Protein AF-A0A9P8J3P3-F1 (afdb_monomer_lite)

Foldseek 3Di:
DDDPADDDPPRVVVVVVVVVVVQCVDPVSVCVVVLVCQVPPPCNVDPDDDDDDDDDDDDDDDPPPD

Structure (mmCIF, N/CA/C/O backbone):
data_AF-A0A9P8J3P3-F1
#
_entry.id   AF-A0A9P8J3P3-F1
#
loop_
_atom_site.group_PDB
_atom_site.id
_atom_site.type_symbol
_atom_site.label_atom_id
_atom_site.label_alt_id
_atom_site.label_comp_id
_atom_site.label_asym_id
_atom_site.label_entity_id
_atom_site.label_seq_id
_atom_site.pdbx_PDB_ins_code
_atom_site.Cartn_x
_atom_site.Cartn_y
_atom_site.Cartn_z
_atom_site.occupancy
_atom_site.B_iso_or_equiv
_atom_site.auth_seq_id
_atom_site.auth_comp_id
_atom_site.auth_asym_id
_atom_site.auth_atom_id
_atom_site.pdbx_PDB_model_num
ATOM 1 N N . MET A 1 1 ? 20.026 18.092 -22.868 1.00 54.31 1 MET A N 1
ATOM 2 C CA . MET A 1 1 ? 19.996 16.793 -22.153 1.00 54.31 1 MET A CA 1
ATOM 3 C C . MET A 1 1 ? 19.897 15.660 -23.166 1.00 54.31 1 MET A C 1
ATOM 5 O O . MET A 1 1 ? 19.031 15.714 -24.030 1.00 54.31 1 MET A O 1
ATOM 9 N N . GLY A 1 2 ? 20.810 14.685 -23.114 1.00 66.88 2 GLY A N 1
ATOM 10 C CA . GLY A 1 2 ? 20.858 13.569 -24.069 1.00 66.88 2 GLY A CA 1
ATOM 11 C C . GLY A 1 2 ? 19.687 12.586 -23.926 1.00 66.88 2 GLY A C 1
ATOM 12 O O . GLY A 1 2 ? 18.974 12.583 -22.923 1.00 66.88 2 GLY A O 1
ATOM 13 N N . LYS A 1 3 ? 19.482 11.728 -24.937 1.00 74.94 3 LYS A N 1
ATOM 14 C CA . LYS A 1 3 ? 18.454 10.669 -24.920 1.00 74.94 3 LYS A CA 1
ATOM 15 C C . LYS A 1 3 ? 18.690 9.715 -23.732 1.00 74.94 3 LYS A C 1
ATOM 17 O O . LYS A 1 3 ? 19.527 8.828 -23.813 1.00 74.94 3 LYS A O 1
ATOM 22 N N . GLY A 1 4 ? 17.907 9.852 -22.657 1.00 83.81 4 GLY A N 1
ATOM 23 C CA . GLY A 1 4 ? 18.045 9.052 -21.425 1.00 83.81 4 GLY A CA 1
ATOM 24 C C . GLY A 1 4 ? 17.569 7.589 -21.492 1.00 83.81 4 GLY A C 1
ATOM 25 O O . GLY A 1 4 ? 17.727 6.857 -20.521 1.00 83.81 4 GLY A O 1
ATOM 26 N N . LYS A 1 5 ? 16.971 7.137 -22.604 1.00 89.44 5 LYS A N 1
ATOM 27 C CA . LYS A 1 5 ? 16.542 5.739 -22.810 1.00 89.44 5 LYS A CA 1
ATOM 28 C C . LYS A 1 5 ? 17.002 5.233 -24.180 1.00 89.44 5 LYS A C 1
ATOM 30 O O . LYS A 1 5 ? 16.949 6.010 -25.141 1.00 89.44 5 LYS A O 1
ATOM 35 N N . PRO A 1 6 ? 17.400 3.952 -24.301 1.00 93.50 6 PRO A N 1
ATOM 36 C CA . PRO A 1 6 ? 17.786 3.376 -25.584 1.00 93.50 6 PRO A CA 1
ATOM 37 C C . PRO A 1 6 ? 16.581 3.303 -26.532 1.00 93.50 6 PRO A C 1
ATOM 39 O O . PRO A 1 6 ? 15.456 3.061 -26.099 1.00 93.50 6 PRO A O 1
ATOM 42 N N . ARG A 1 7 ? 16.818 3.519 -27.831 1.00 91.81 7 ARG A N 1
ATOM 43 C CA . ARG A 1 7 ? 15.782 3.509 -28.887 1.00 91.81 7 ARG A CA 1
ATOM 44 C C . ARG A 1 7 ? 16.089 2.547 -30.042 1.00 91.81 7 ARG A C 1
ATOM 46 O O . ARG A 1 7 ? 15.479 2.651 -31.095 1.00 91.81 7 ARG A O 1
ATOM 53 N N . GLY A 1 8 ? 17.068 1.662 -29.862 1.00 93.19 8 GLY A N 1
ATOM 54 C CA . GLY A 1 8 ? 17.443 0.673 -30.873 1.00 93.19 8 GLY A CA 1
ATOM 55 C C . GLY A 1 8 ? 16.430 -0.470 -30.968 1.00 93.19 8 GLY A C 1
ATOM 56 O O . GLY A 1 8 ? 15.765 -0.794 -29.984 1.00 93.19 8 GLY A O 1
ATOM 57 N N . LEU A 1 9 ? 16.371 -1.111 -32.137 1.00 93.88 9 LEU A N 1
ATOM 58 C CA . LEU A 1 9 ? 15.452 -2.215 -32.446 1.00 93.88 9 LEU A CA 1
ATOM 59 C C . LEU A 1 9 ? 15.601 -3.402 -31.468 1.00 93.88 9 LEU A C 1
ATOM 61 O O . LEU A 1 9 ? 14.609 -3.978 -31.038 1.00 93.88 9 LEU A O 1
ATOM 65 N N . ASN A 1 10 ? 16.824 -3.672 -30.994 1.00 95.00 10 ASN A N 1
ATOM 66 C CA . ASN A 1 10 ? 17.138 -4.764 -30.059 1.00 95.00 10 ASN A CA 1
ATOM 67 C C . ASN A 1 10 ? 17.220 -4.331 -28.574 1.00 95.00 10 ASN A C 1
ATOM 69 O O . ASN A 1 10 ? 17.821 -5.021 -27.751 1.00 95.00 10 ASN A O 1
ATOM 73 N N . ALA A 1 11 ? 16.635 -3.187 -28.188 1.00 95.50 11 ALA A N 1
ATOM 74 C CA . ALA A 1 11 ? 16.760 -2.628 -26.830 1.00 95.50 11 ALA A CA 1
ATOM 75 C C . ALA A 1 11 ? 15.663 -3.059 -25.828 1.00 95.50 11 ALA A C 1
ATOM 77 O O . ALA A 1 11 ? 15.637 -2.571 -24.691 1.00 95.50 11 ALA A O 1
ATOM 78 N N . ALA A 1 12 ? 14.760 -3.966 -26.215 1.00 95.50 12 ALA A N 1
ATOM 79 C CA . ALA A 1 12 ? 13.564 -4.319 -25.440 1.00 95.50 12 ALA A CA 1
ATOM 80 C C . ALA A 1 12 ? 13.866 -4.747 -23.990 1.00 95.50 12 ALA A C 1
ATOM 82 O O . ALA A 1 12 ? 13.236 -4.250 -23.055 1.00 95.50 12 ALA A O 1
ATOM 83 N N . ARG A 1 13 ? 14.883 -5.597 -23.780 1.00 96.38 13 ARG A N 1
ATOM 84 C CA . ARG A 1 13 ? 15.280 -6.086 -22.444 1.00 96.38 13 ARG A CA 1
ATOM 85 C C . ARG A 1 13 ? 15.631 -4.944 -21.489 1.00 96.38 13 ARG A C 1
ATOM 87 O O . ARG A 1 13 ? 15.177 -4.923 -20.346 1.00 96.38 13 ARG A O 1
ATOM 94 N N . LYS A 1 14 ? 16.417 -3.968 -21.958 1.00 95.31 14 LYS A N 1
ATOM 95 C CA . LYS A 1 14 ? 16.811 -2.814 -21.138 1.00 95.31 14 LYS A CA 1
ATOM 96 C C . LYS A 1 14 ? 15.594 -1.957 -20.796 1.00 95.31 14 LYS A C 1
ATOM 98 O O . LYS A 1 14 ? 15.438 -1.582 -19.639 1.00 95.31 14 LYS A O 1
ATOM 103 N N . LEU A 1 15 ? 14.711 -1.707 -21.765 1.00 95.69 15 LEU A N 1
ATOM 104 C CA . LEU A 1 15 ? 13.485 -0.928 -21.553 1.00 95.69 15 LEU A CA 1
ATOM 105 C C . LEU A 1 15 ? 12.547 -1.579 -20.525 1.00 95.69 15 LEU A C 1
ATOM 107 O O . LEU A 1 15 ? 12.013 -0.881 -19.659 1.00 95.69 15 LEU A O 1
ATOM 111 N N . GLN A 1 16 ? 12.386 -2.904 -20.576 1.00 96.56 16 GLN A N 1
ATOM 112 C CA . GLN A 1 16 ? 11.597 -3.653 -19.594 1.00 96.56 16 GLN A CA 1
ATOM 113 C C . GLN A 1 16 ? 12.192 -3.551 -18.185 1.00 96.56 16 GLN A C 1
ATOM 115 O O . GLN A 1 16 ? 11.468 -3.222 -17.242 1.00 96.56 16 GLN A O 1
ATOM 120 N N . ASN A 1 17 ? 13.504 -3.765 -18.042 1.00 96.56 17 ASN A N 1
ATOM 121 C CA . ASN A 1 17 ? 14.185 -3.666 -16.749 1.00 96.56 17 ASN A CA 1
ATOM 122 C C . ASN A 1 17 ? 14.081 -2.256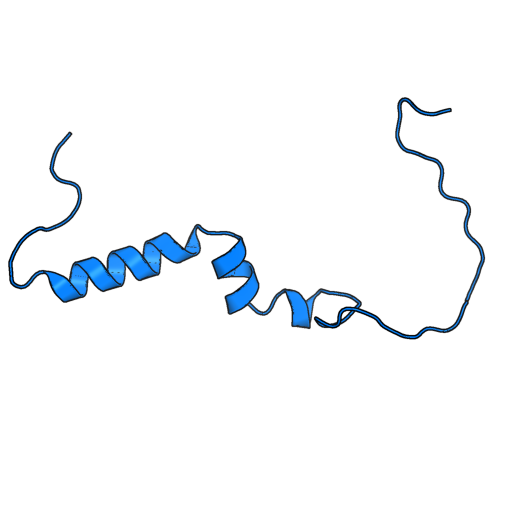 -16.165 1.00 96.56 17 ASN A C 1
ATOM 124 O O . ASN A 1 17 ? 13.656 -2.104 -15.023 1.00 96.56 17 ASN A O 1
ATOM 128 N N . THR A 1 18 ? 14.336 -1.224 -16.972 1.00 95.88 18 THR A N 1
ATOM 129 C CA . THR A 1 18 ? 14.196 0.173 -16.543 1.00 95.88 18 THR A CA 1
ATOM 130 C C . THR A 1 18 ? 12.766 0.498 -16.108 1.00 95.88 18 THR A C 1
ATOM 132 O O . THR A 1 18 ? 12.572 1.192 -15.112 1.00 95.88 18 THR A O 1
ATOM 135 N N . ARG A 1 19 ? 11.736 -0.013 -16.799 1.00 95.81 19 ARG A N 1
ATOM 136 C CA . ARG A 1 19 ? 10.344 0.175 -16.356 1.00 95.81 19 ARG A CA 1
ATOM 137 C C . ARG A 1 19 ? 10.055 -0.574 -15.055 1.00 95.81 19 ARG A C 1
ATOM 139 O O . ARG A 1 19 ? 9.338 -0.044 -14.212 1.00 95.81 19 ARG A O 1
ATOM 146 N N . ARG A 1 20 ? 10.593 -1.783 -14.876 1.00 95.94 20 ARG A N 1
ATOM 147 C CA . ARG A 1 20 ? 10.441 -2.557 -13.636 1.00 95.94 20 ARG A CA 1
ATOM 148 C C . ARG A 1 20 ? 11.090 -1.846 -12.448 1.00 95.94 20 ARG A C 1
ATOM 150 O O . ARG A 1 20 ? 10.441 -1.734 -11.418 1.00 95.94 20 ARG A O 1
ATOM 157 N N . GLU A 1 21 ? 12.309 -1.345 -12.613 1.00 96.19 21 GLU A N 1
ATOM 158 C CA . GLU A 1 21 ? 13.038 -0.567 -11.603 1.00 96.19 21 GLU A CA 1
ATOM 159 C C . GLU A 1 21 ? 12.303 0.737 -11.272 1.00 96.19 21 GLU A C 1
ATOM 161 O O . GLU A 1 21 ? 12.006 0.995 -10.110 1.00 96.19 21 GLU A O 1
ATOM 166 N N . GLY A 1 22 ? 11.895 1.502 -12.290 1.00 95.94 22 GLY A N 1
ATOM 167 C CA . GLY A 1 22 ? 11.168 2.760 -12.094 1.00 95.94 22 GLY A CA 1
ATOM 168 C C . GLY A 1 22 ? 9.801 2.600 -11.417 1.00 95.94 22 GLY A C 1
ATOM 169 O O . GLY A 1 22 ? 9.371 3.502 -10.704 1.00 95.94 22 GLY A O 1
ATOM 170 N N . ARG A 1 23 ? 9.123 1.452 -11.579 1.00 96.94 23 ARG A N 1
ATOM 171 C CA . ARG A 1 23 ? 7.845 1.181 -10.892 1.00 96.94 23 ARG A CA 1
ATOM 172 C C . ARG A 1 23 ? 7.982 1.097 -9.372 1.00 96.94 23 ARG A C 1
ATOM 174 O O . ARG A 1 23 ? 7.002 1.346 -8.685 1.00 96.94 23 ARG A O 1
ATOM 181 N N . TRP A 1 24 ? 9.157 0.780 -8.831 1.00 96.88 24 TRP A N 1
ATOM 182 C CA . TRP A 1 24 ? 9.338 0.690 -7.377 1.00 96.88 24 TRP A CA 1
ATOM 183 C C . TRP A 1 24 ? 9.261 2.038 -6.652 1.00 96.88 24 TRP A C 1
ATOM 185 O O . TRP A 1 24 ? 9.009 2.050 -5.448 1.00 96.88 24 TRP A O 1
ATOM 195 N N . ALA A 1 25 ? 9.440 3.154 -7.366 1.00 96.19 25 ALA A N 1
ATOM 196 C CA . ALA A 1 25 ? 9.251 4.493 -6.813 1.00 96.19 25 ALA A CA 1
ATOM 197 C C . ALA A 1 25 ? 7.766 4.848 -6.603 1.00 96.19 25 ALA A C 1
ATOM 199 O O . ALA A 1 25 ? 7.453 5.734 -5.812 1.00 96.19 25 ALA A O 1
ATOM 200 N N . ASP A 1 26 ? 6.845 4.152 -7.279 1.00 96.75 26 ASP A N 1
ATOM 201 C CA . ASP A 1 26 ? 5.410 4.317 -7.059 1.00 96.75 26 ASP A CA 1
ATOM 202 C C . ASP A 1 26 ? 5.005 3.664 -5.726 1.00 96.75 26 ASP A C 1
ATOM 204 O O . ASP A 1 26 ? 5.105 2.446 -5.530 1.00 96.75 26 ASP A O 1
ATOM 208 N N . LEU A 1 27 ? 4.517 4.496 -4.804 1.00 94.81 27 LEU A N 1
ATOM 209 C CA . LEU A 1 27 ? 4.065 4.100 -3.473 1.00 94.81 27 LEU A CA 1
ATOM 210 C C . LEU A 1 27 ? 2.986 3.009 -3.532 1.00 94.81 27 LEU A C 1
ATOM 212 O O . LEU A 1 27 ? 3.021 2.068 -2.736 1.00 94.81 27 LEU A O 1
ATOM 216 N N . 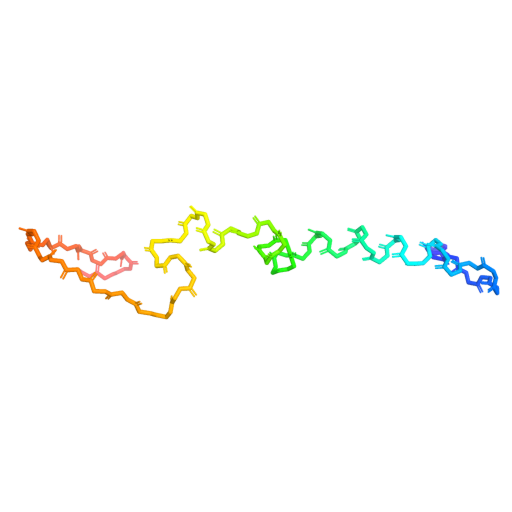ASN A 1 28 ? 2.039 3.111 -4.465 1.00 94.31 28 ASN A N 1
ATOM 217 C CA . ASN A 1 28 ? 0.933 2.162 -4.575 1.00 94.31 28 ASN A CA 1
ATOM 218 C C . ASN A 1 28 ? 1.427 0.811 -5.092 1.00 94.31 28 ASN A C 1
ATOM 220 O O . ASN A 1 28 ? 1.055 -0.239 -4.560 1.00 94.31 28 ASN A O 1
ATOM 224 N N . TYR A 1 29 ? 2.330 0.832 -6.076 1.00 95.94 29 TYR A N 1
ATOM 225 C CA . TYR A 1 29 ? 2.989 -0.373 -6.573 1.00 95.94 29 TYR A CA 1
ATOM 226 C C . TYR A 1 29 ? 3.774 -1.081 -5.460 1.00 95.94 29 TYR A C 1
ATOM 228 O O . TYR A 1 29 ? 3.621 -2.293 -5.273 1.00 95.94 29 TYR A O 1
ATOM 236 N N . LYS A 1 30 ? 4.546 -0.318 -4.675 1.00 95.25 30 LYS A N 1
ATOM 237 C CA . LYS A 1 30 ? 5.321 -0.828 -3.537 1.00 95.25 30 LYS A CA 1
ATOM 238 C C . LYS A 1 30 ? 4.423 -1.419 -2.444 1.00 95.25 30 LYS A C 1
ATOM 240 O O . LYS A 1 30 ? 4.658 -2.551 -2.028 1.00 95.25 30 LYS A O 1
ATOM 245 N N . LYS A 1 31 ? 3.377 -0.702 -2.014 1.00 92.81 31 LYS A N 1
ATOM 246 C CA . LYS A 1 31 ? 2.420 -1.165 -0.986 1.00 92.81 31 LYS A CA 1
ATOM 247 C C . LYS A 1 31 ? 1.734 -2.472 -1.383 1.00 92.81 31 LYS A C 1
ATOM 249 O O . LYS A 1 31 ? 1.611 -3.372 -0.552 1.00 92.81 31 LYS A O 1
ATOM 254 N N . ARG A 1 32 ? 1.320 -2.585 -2.651 1.00 92.31 32 ARG A N 1
ATOM 255 C CA . ARG A 1 32 ? 0.675 -3.791 -3.184 1.00 92.31 32 ARG A CA 1
ATOM 256 C C . ARG A 1 32 ? 1.629 -4.983 -3.199 1.00 92.31 32 ARG A C 1
ATOM 258 O O . ARG A 1 32 ? 1.261 -6.047 -2.719 1.00 92.31 32 ARG A O 1
ATOM 265 N N . LEU A 1 33 ? 2.841 -4.816 -3.737 1.00 93.94 33 LEU A N 1
ATOM 266 C CA . LEU A 1 33 ? 3.790 -5.928 -3.878 1.00 93.94 33 LEU A CA 1
ATOM 267 C C . LEU A 1 33 ? 4.424 -6.375 -2.563 1.00 93.94 33 LEU A C 1
ATOM 269 O O . LEU A 1 33 ? 4.660 -7.564 -2.390 1.00 93.94 33 LEU A O 1
ATOM 273 N N . LEU A 1 34 ? 4.688 -5.456 -1.631 1.00 92.50 34 LEU A N 1
ATOM 274 C CA . LEU A 1 34 ? 5.198 -5.827 -0.307 1.00 92.50 34 LEU A CA 1
ATOM 275 C C . LEU A 1 34 ? 4.125 -6.483 0.576 1.00 92.50 34 LEU A C 1
ATOM 277 O O . LEU A 1 34 ? 4.449 -6.998 1.647 1.00 92.50 34 LEU A O 1
ATOM 281 N N . GLY A 1 35 ? 2.856 -6.450 0.153 1.00 90.56 35 GLY A N 1
ATOM 282 C CA . GLY A 1 35 ? 1.743 -6.994 0.924 1.00 90.56 35 GLY A CA 1
ATOM 283 C C . GLY A 1 35 ? 1.530 -6.258 2.246 1.00 90.56 35 GLY A C 1
ATOM 284 O O . GLY A 1 35 ? 1.041 -6.852 3.203 1.00 90.56 35 GLY A O 1
ATOM 285 N N . THR A 1 36 ? 1.907 -4.975 2.325 1.00 89.69 36 THR A N 1
ATOM 286 C CA . THR A 1 36 ? 1.832 -4.181 3.563 1.00 89.69 36 THR A CA 1
ATOM 287 C C . THR A 1 36 ? 0.414 -4.177 4.136 1.00 89.69 36 THR A C 1
ATOM 289 O O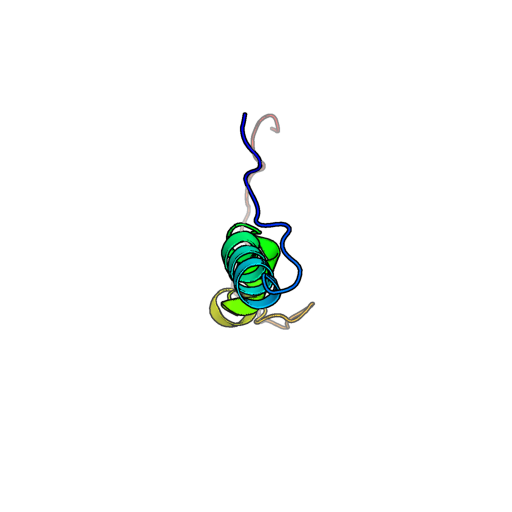 . THR A 1 36 ? 0.239 -4.321 5.339 1.00 89.69 36 THR A O 1
ATOM 292 N N . ALA A 1 37 ? -0.603 -4.127 3.270 1.00 87.38 37 ALA A N 1
ATOM 293 C CA . ALA A 1 37 ? -2.007 -4.200 3.669 1.00 87.38 37 ALA A CA 1
ATOM 294 C C . ALA A 1 37 ? -2.365 -5.475 4.457 1.00 87.38 37 ALA A C 1
ATOM 296 O O . ALA A 1 37 ? -3.207 -5.407 5.340 1.00 87.38 37 ALA A O 1
ATOM 297 N N . TYR A 1 38 ? -1.717 -6.610 4.195 1.00 89.12 38 TYR A N 1
ATOM 298 C CA . TYR A 1 38 ? -1.994 -7.865 4.904 1.00 89.12 38 TYR A CA 1
ATOM 299 C C . TYR A 1 38 ? -1.181 -8.010 6.191 1.00 89.12 38 TYR A C 1
ATOM 301 O O . TYR A 1 38 ? -1.607 -8.690 7.115 1.00 89.12 38 TYR A O 1
ATOM 309 N N . LYS A 1 39 ? -0.003 -7.377 6.251 1.00 87.88 39 LYS A N 1
ATOM 310 C CA . LYS A 1 39 ? 0.915 -7.499 7.392 1.00 87.88 39 LYS A CA 1
ATOM 311 C C . LYS A 1 39 ? 0.659 -6.476 8.492 1.00 87.88 39 LYS A C 1
ATOM 313 O O . LYS A 1 39 ? 0.845 -6.797 9.656 1.00 87.88 39 LYS A O 1
ATOM 318 N N . SER A 1 40 ? 0.308 -5.242 8.130 1.00 90.31 40 SER A N 1
ATOM 319 C CA . SER A 1 40 ? 0.245 -4.126 9.082 1.00 90.31 40 SER A CA 1
ATOM 320 C C . SER A 1 40 ? -1.133 -3.489 9.211 1.00 90.31 40 SER A C 1
ATOM 322 O O . SER A 1 40 ? -1.316 -2.644 10.081 1.00 90.31 40 SER A O 1
ATOM 324 N N . SER A 1 41 ? -2.090 -3.813 8.335 1.00 91.19 41 SER A N 1
ATOM 325 C CA . SER A 1 41 ? -3.442 -3.272 8.481 1.00 91.19 41 SER A CA 1
ATOM 326 C C . SER A 1 41 ? -4.176 -4.015 9.596 1.00 91.1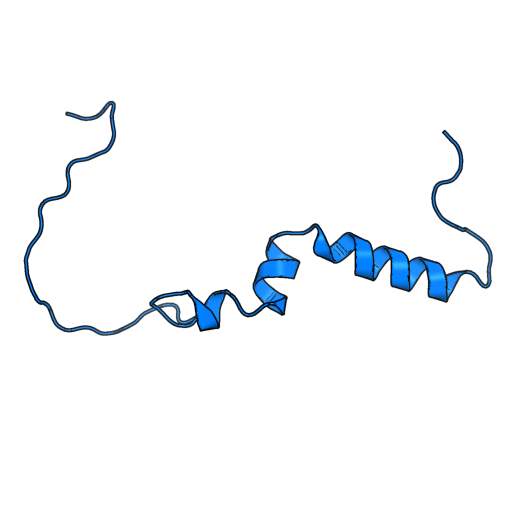9 41 SER A C 1
ATOM 328 O O . SER A 1 41 ? -4.218 -5.245 9.548 1.00 91.19 41 SER A O 1
ATOM 330 N N . PRO A 1 42 ? -4.828 -3.314 10.538 1.00 92.50 42 PRO A N 1
ATOM 331 C CA . PRO A 1 42 ? -5.645 -3.954 11.570 1.00 92.50 42 PRO A CA 1
ATOM 332 C C . PRO A 1 42 ? -6.837 -4.736 10.991 1.00 92.50 42 PRO A C 1
ATOM 334 O O . PRO A 1 42 ? -7.334 -5.654 11.632 1.00 92.50 42 PRO A O 1
ATOM 337 N N . PHE A 1 43 ? -7.277 -4.421 9.766 1.00 92.75 43 PHE A N 1
ATOM 338 C CA . PHE A 1 43 ? -8.332 -5.166 9.063 1.00 92.75 43 PHE A CA 1
ATOM 339 C C . PHE A 1 43 ? -7.800 -6.260 8.131 1.00 92.75 43 PHE A C 1
ATOM 341 O O . PHE A 1 43 ? -8.585 -6.889 7.422 1.00 92.75 43 PHE A O 1
ATOM 348 N N . GLY A 1 44 ? -6.480 -6.464 8.067 1.00 90.75 44 GLY A N 1
ATOM 349 C CA . GLY A 1 44 ? -5.868 -7.515 7.247 1.00 90.75 44 GLY A CA 1
ATOM 350 C C . GLY A 1 44 ? -6.206 -7.441 5.751 1.00 90.75 44 GLY A C 1
ATOM 351 O O . GLY A 1 44 ? -6.172 -8.458 5.070 1.00 90.75 44 GLY A O 1
ATOM 352 N N . GLY A 1 45 ? -6.569 -6.262 5.233 1.00 90.12 45 GLY A N 1
ATOM 353 C CA . GLY A 1 45 ? -6.980 -6.070 3.835 1.00 90.12 45 GLY A CA 1
ATOM 354 C C . GLY A 1 45 ? -8.486 -6.193 3.563 1.00 90.12 45 GLY A C 1
ATOM 355 O O . GLY A 1 45 ? -8.891 -6.033 2.414 1.00 90.12 45 GLY A O 1
ATOM 356 N N . SER A 1 46 ? -9.313 -6.430 4.586 1.00 93.56 46 SER A N 1
ATOM 357 C CA . SER A 1 46 ? -10.778 -6.386 4.479 1.00 93.56 46 SER A CA 1
ATOM 358 C C . SER A 1 46 ? -11.315 -4.952 4.536 1.00 93.56 46 SER A C 1
ATOM 360 O O . SER A 1 46 ? -10.676 -4.051 5.084 1.00 93.56 46 SER A O 1
ATOM 362 N N . SER A 1 47 ? -12.521 -4.748 4.003 1.00 94.31 47 SER A N 1
ATOM 363 C CA . SER A 1 47 ? -13.256 -3.488 4.147 1.00 94.31 47 SER A CA 1
ATOM 364 C C . SER A 1 47 ? -13.806 -3.285 5.562 1.00 94.31 47 SER A C 1
ATOM 366 O O . SER A 1 47 ? -13.894 -2.149 6.014 1.00 94.31 47 SER A O 1
ATOM 368 N N . HIS A 1 48 ? -14.160 -4.369 6.261 1.00 95.25 48 HIS A N 1
ATOM 369 C CA . HIS A 1 48 ? -14.780 -4.336 7.589 1.00 95.25 48 HIS A CA 1
ATOM 370 C C . HIS A 1 48 ? -14.286 -5.490 8.472 1.00 95.25 48 HIS A C 1
ATOM 372 O O . HIS A 1 48 ? -13.872 -6.540 7.970 1.00 95.25 48 HIS A O 1
ATOM 378 N N . ALA A 1 49 ? -14.388 -5.306 9.791 1.00 95.19 49 ALA A N 1
ATOM 379 C CA . ALA A 1 49 ? -14.113 -6.314 10.812 1.00 95.19 49 ALA A CA 1
ATOM 380 C C . ALA A 1 49 ? -15.159 -6.245 11.941 1.00 95.19 49 ALA A C 1
ATOM 382 O O . ALA A 1 49 ? -15.805 -5.216 12.135 1.00 95.19 49 ALA A O 1
ATOM 383 N N . LYS A 1 50 ? -15.323 -7.342 12.689 1.00 96.25 50 LYS A N 1
ATOM 384 C CA . LYS A 1 50 ? -16.112 -7.385 13.933 1.00 96.25 50 LYS A CA 1
ATOM 385 C C . LYS A 1 50 ? -15.167 -7.312 15.136 1.00 96.25 50 LYS A C 1
ATOM 387 O O . LYS A 1 50 ? -14.038 -7.786 15.047 1.00 96.25 50 LYS A O 1
ATOM 392 N N . GLY A 1 51 ? -15.631 -6.760 16.255 1.00 94.81 51 GLY A N 1
ATOM 393 C CA . GLY A 1 51 ? -14.852 -6.646 17.490 1.00 94.81 51 GLY A CA 1
ATOM 394 C C . GLY A 1 51 ? -15.740 -6.574 18.731 1.00 94.81 51 GLY A C 1
ATOM 395 O O . GLY A 1 51 ? -16.953 -6.401 18.618 1.00 94.81 51 GLY A O 1
ATOM 396 N N . ILE A 1 52 ? -15.126 -6.725 19.904 1.00 97.38 52 ILE A N 1
ATOM 397 C CA . ILE A 1 52 ? -15.775 -6.610 21.217 1.00 97.38 52 ILE A CA 1
ATOM 398 C C . ILE A 1 52 ? -15.347 -5.279 21.839 1.00 97.38 52 ILE A C 1
ATOM 400 O O . ILE A 1 52 ? -14.186 -4.888 21.733 1.00 97.38 52 ILE A O 1
ATOM 404 N N . VAL A 1 53 ? -16.285 -4.572 22.466 1.00 96.25 53 VAL A N 1
ATOM 405 C CA . VAL A 1 53 ? -16.010 -3.290 23.127 1.00 96.25 53 VAL A CA 1
ATOM 406 C C . VAL A 1 53 ? -15.286 -3.537 24.450 1.00 96.25 53 VAL A C 1
ATOM 408 O O . VAL A 1 53 ? -15.738 -4.356 25.245 1.00 96.25 53 VAL A O 1
ATOM 411 N N . LEU A 1 54 ? -14.190 -2.810 24.685 1.00 97.06 54 LEU A N 1
ATOM 412 C CA . LEU A 1 54 ? -13.440 -2.849 25.946 1.00 97.06 54 LEU A CA 1
ATOM 413 C C . LEU A 1 54 ? -13.777 -1.647 26.836 1.00 97.06 54 LEU A C 1
ATOM 415 O O . LEU A 1 54 ? -14.147 -1.816 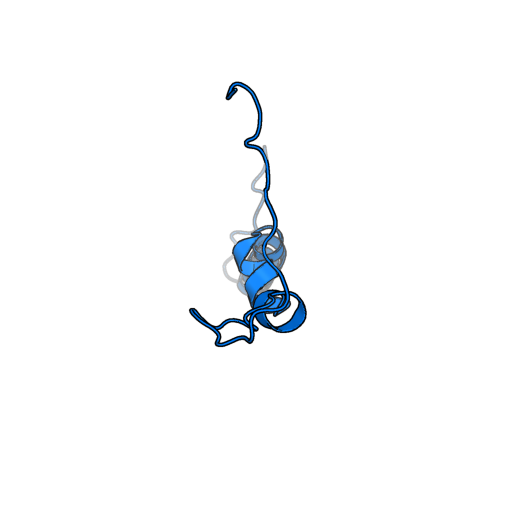27.991 1.00 97.06 54 LEU A O 1
ATOM 419 N N . GLU A 1 55 ? -13.710 -0.435 26.285 1.00 96.06 55 GLU A N 1
ATOM 420 C CA . GLU A 1 55 ? -13.923 0.808 27.028 1.00 96.06 55 GLU A CA 1
ATOM 421 C C . GLU A 1 55 ? -14.426 1.940 26.119 1.00 96.06 55 GLU A C 1
ATOM 423 O O . GLU A 1 55 ? -14.425 1.823 24.890 1.00 96.06 55 GLU A O 1
ATOM 428 N N . LYS A 1 56 ? -14.871 3.045 26.729 1.00 96.00 56 LYS A N 1
ATOM 429 C CA . LYS A 1 56 ? -15.254 4.280 26.032 1.00 96.00 56 LYS A CA 1
ATOM 430 C C . LYS A 1 56 ? -14.182 5.344 26.276 1.00 96.00 56 LYS A C 1
ATOM 432 O O . LYS A 1 56 ? -13.923 5.676 27.427 1.00 96.00 56 LYS A O 1
ATOM 437 N N . VAL A 1 57 ? -13.610 5.896 25.204 1.00 96.12 57 VAL A N 1
ATOM 438 C CA . VAL A 1 57 ? -12.521 6.890 25.255 1.00 96.12 57 VAL A CA 1
ATOM 439 C C . VAL A 1 57 ? -12.968 8.197 24.596 1.00 96.12 57 VAL A C 1
ATOM 441 O O . VAL A 1 57 ? -13.534 8.169 23.502 1.00 96.12 57 VAL A O 1
ATOM 444 N N . GLY A 1 58 ? -12.711 9.337 25.245 1.00 93.44 58 GLY A N 1
ATOM 445 C CA . GLY A 1 58 ? -12.875 10.669 24.655 1.00 93.44 58 GLY A CA 1
ATOM 446 C C . GLY A 1 58 ? -11.570 11.131 24.007 1.00 93.44 58 GLY A C 1
ATOM 447 O O . GLY A 1 58 ? -10.546 11.190 24.680 1.00 93.44 58 GLY A O 1
ATOM 448 N N . VAL A 1 59 ? -11.592 11.436 22.708 1.00 93.2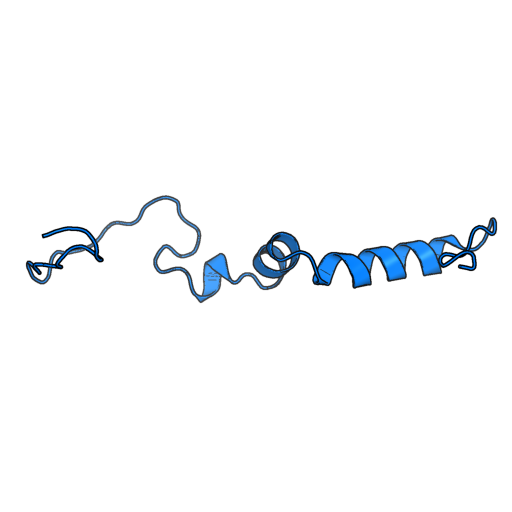5 59 VAL A N 1
ATOM 449 C CA . VAL A 1 59 ? -10.435 11.971 21.972 1.00 93.25 59 VAL A CA 1
ATOM 450 C C . VAL A 1 59 ? -10.785 13.372 21.493 1.00 93.25 59 VAL A C 1
ATOM 452 O O . VAL A 1 59 ? -11.756 13.547 20.758 1.00 93.25 59 VAL A O 1
ATOM 455 N N . GLU A 1 60 ? -10.003 14.360 21.916 1.00 92.50 60 GLU A N 1
ATOM 456 C CA . GLU A 1 60 ? -10.172 15.753 21.499 1.00 92.50 60 GLU A CA 1
ATOM 457 C C . GLU A 1 60 ? -9.784 15.947 20.026 1.00 92.50 60 GLU A C 1
ATOM 459 O O . GLU A 1 60 ? -8.951 15.227 19.461 1.00 92.50 60 GLU A O 1
ATOM 464 N N . ALA A 1 61 ? -10.406 16.931 19.378 1.00 92.44 61 ALA A N 1
ATOM 465 C CA . ALA A 1 61 ? -10.115 17.246 17.990 1.00 92.44 61 ALA A CA 1
ATOM 466 C C . ALA A 1 61 ? -8.749 17.938 17.848 1.00 92.44 61 ALA A C 1
ATOM 468 O O . ALA A 1 61 ? -8.266 18.627 18.743 1.00 92.44 61 ALA A O 1
ATOM 469 N N . LYS A 1 62 ? -8.116 17.794 16.676 1.00 92.75 62 LYS A N 1
ATOM 470 C CA . LYS A 1 62 ? -6.915 18.580 16.363 1.00 92.75 62 LYS A CA 1
ATOM 471 C C . LYS A 1 62 ? -7.289 20.054 16.170 1.00 92.75 62 LYS A C 1
ATOM 473 O O . LYS A 1 62 ? -8.358 20.357 15.643 1.00 92.75 62 LYS A O 1
ATOM 478 N N . GLN A 1 63 ? -6.369 20.944 16.548 1.00 93.31 63 GLN A N 1
ATOM 479 C CA . GLN A 1 63 ? -6.457 22.387 16.302 1.00 93.31 63 GLN A CA 1
ATOM 480 C C . GLN A 1 63 ? -6.781 22.680 14.822 1.00 93.31 63 GLN A C 1
ATOM 482 O O . GLN A 1 63 ? -6.317 21.935 13.951 1.00 93.31 63 GLN A O 1
ATOM 487 N N . PRO A 1 64 ? -7.544 23.741 14.503 1.00 92.19 64 PRO A N 1
ATOM 488 C CA . PRO A 1 64 ? -7.902 24.893 15.348 1.00 92.19 64 PRO A CA 1
ATOM 489 C C . PRO A 1 64 ? -9.247 24.760 16.091 1.00 92.19 64 PRO A C 1
ATOM 491 O O . PRO A 1 64 ? -9.859 25.763 16.446 1.00 92.19 64 PRO A O 1
ATOM 494 N N . ASN A 1 65 ? -9.751 23.542 16.267 1.00 86.19 65 ASN A N 1
ATOM 495 C CA . ASN A 1 65 ? -11.043 23.309 16.909 1.00 86.19 65 ASN A CA 1
ATOM 496 C C . ASN A 1 65 ? -10.937 23.486 18.440 1.00 86.19 65 ASN A C 1
ATOM 498 O O . ASN A 1 65 ? -9.869 23.237 19.005 1.00 86.19 65 ASN A O 1
ATOM 502 N N . SER A 1 66 ? -12.035 23.924 19.076 1.00 73.12 66 SER A N 1
ATOM 503 C CA . SER A 1 66 ? -12.184 23.980 20.542 1.00 73.12 66 SER A CA 1
ATOM 504 C C . SER A 1 66 ? -12.265 22.594 21.162 1.00 73.12 66 SER A C 1
ATOM 506 O O . SER A 1 66 ? -12.794 21.675 20.496 1.00 73.12 66 SER A O 1
#

Radius of gyration: 22.75 Å; chains: 1; bounding box: 37×33×60 Å

InterPro domains:
  IPR006032 Small ribosomal subunit protein uS12 [PF00164] (38-66)
  IPR012340 Nucleic acid-binding, OB-fold [G3DSA:2.40.50.140] (27-66)
  IPR012340 Nucleic acid-binding, OB-fold [SSF50249] (23-66)

Organism: Aureobasidium melanogenum (NCBI:txid46634)

pLDDT: mean 92.07, std 7.17, range [54.31, 97.38]

Secondary structure (DSSP, 8-state):
----S--STT-HHHHHHHHHHHHTT-HHHHHHHTTHHHHH-TTTT-S------------PPPTT--

Sequence (66 aa):
MGKGKPRGLNAARKLQNTRREGRWADLNYKKRLLGTAYKSSPFGGSSHAKGIVLEKVGVEAKQPNS